Protein AF-A0A950Q5Z7-F1 (afdb_monomer_lite)

Sequence (147 aa):
VYMAYLWVLRADPLYFSHVQIHWNRHFAPPWVSLINAFGKIAHTSSAQIVANQSLEIAFTLLMIGVLVAGWHSLRPSYIAYMGLSILVPMSTSNLMSMPRFALVLFPMFAILARWGERPWVNNVILAFSLPLLGLFTVLFADWYWVA

Secondary structure (DSSP, 8-state):
-HHHHHHHHHS-TTHHHHGGGGGT--B--HHHHHHHHHHHHHH---HHHHHHHHHHHHHHHHHHHHHHHHGGGS-HHHHHHHHHHHHHHHSBSS-TTHHHHHHH-HHHHHHHHHHTTSHHHHHHHHHHHHHHHHHHHHHHHTT----

pLDDT: mean 91.09, std 6.88, range [45.84, 97.44]

Radius of gyration: 18.04 Å; chains: 1; bounding box: 42×35×55 Å

Foldseek 3Di:
DQLVVCCVVPVGSCVVVVCCVVVVKDFAFLVLQVVVLVVQLVPDPDPLSVVLSVVLVVLLCLLVVLLVVCVVVDDPVLNVVSVCLSRVCSRINHSPCSVVSSVVSVVSVVSQVVVVVPVVSVCVVCVVPVVVVVVVVVCVVVVNPSD

Structure (mmCIF, N/CA/C/O backbone):
data_AF-A0A950Q5Z7-F1
#
_entry.id   AF-A0A950Q5Z7-F1
#
loop_
_atom_site.group_PDB
_atom_site.id
_atom_site.type_symbol
_atom_site.label_atom_id
_atom_site.label_alt_id
_atom_site.label_comp_id
_atom_site.label_asym_id
_atom_site.label_entity_id
_atom_site.label_seq_id
_atom_site.pdbx_PDB_ins_code
_atom_site.Cartn_x
_atom_site.Cartn_y
_atom_site.Cartn_z
_atom_site.occupancy
_atom_site.B_iso_or_equiv
_atom_site.auth_seq_id
_atom_site.auth_comp_id
_atom_site.auth_asym_id
_atom_site.auth_atom_id
_atom_site.pdbx_PDB_model_num
ATOM 1 N N . VAL A 1 1 ? -4.961 -2.189 -28.520 1.00 86.44 1 VAL A N 1
ATOM 2 C CA . VAL A 1 1 ? -4.235 -1.026 -29.094 1.00 86.44 1 VAL A CA 1
ATOM 3 C C . VAL A 1 1 ? -2.770 -0.993 -28.654 1.00 86.44 1 VAL A C 1
ATOM 5 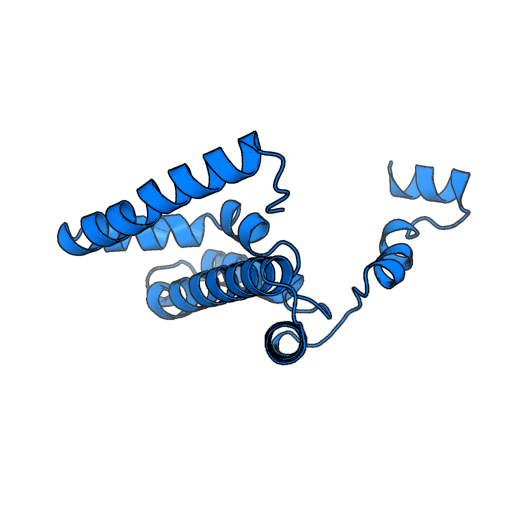O O . VAL A 1 1 ? -1.918 -1.090 -29.521 1.00 86.44 1 VAL A O 1
ATOM 8 N N . TYR A 1 2 ? -2.446 -0.966 -27.353 1.00 91.44 2 TYR A N 1
ATOM 9 C CA . TYR A 1 2 ? -1.047 -0.917 -26.876 1.00 91.44 2 TYR A CA 1
ATOM 10 C C . TYR A 1 2 ? -0.157 -2.093 -27.332 1.00 91.44 2 TYR A C 1
ATOM 12 O O . TYR A 1 2 ? 0.915 -1.873 -27.880 1.00 91.44 2 TYR A O 1
ATOM 20 N N . MET A 1 3 ? -0.618 -3.340 -27.185 1.00 94.19 3 MET A N 1
ATOM 21 C CA . MET A 1 3 ? 0.147 -4.520 -27.627 1.00 94.19 3 MET A CA 1
ATOM 22 C C . MET A 1 3 ? 0.384 -4.536 -29.147 1.00 94.19 3 MET A C 1
ATOM 24 O O . MET A 1 3 ? 1.448 -4.932 -29.605 1.00 94.19 3 MET A O 1
ATOM 28 N N . ALA A 1 4 ? -0.577 -4.045 -29.937 1.00 94.81 4 ALA A N 1
ATOM 29 C CA . ALA A 1 4 ? -0.414 -3.903 -31.385 1.00 94.81 4 ALA A CA 1
ATOM 30 C C . ALA A 1 4 ? 0.614 -2.813 -31.737 1.00 94.81 4 ALA A C 1
ATOM 32 O O . ALA A 1 4 ? 1.429 -2.993 -32.632 1.00 94.81 4 ALA A O 1
ATOM 33 N N . TYR A 1 5 ? 0.627 -1.707 -30.990 1.00 95.00 5 TYR A N 1
ATOM 34 C CA . TYR A 1 5 ? 1.656 -0.675 -31.116 1.00 95.00 5 TYR A CA 1
ATOM 35 C C . TYR A 1 5 ? 3.062 -1.217 -30.792 1.00 95.00 5 TYR A C 1
ATOM 37 O O . TYR A 1 5 ? 4.003 -0.971 -31.545 1.00 95.00 5 TYR A O 1
ATOM 45 N N . LEU A 1 6 ? 3.202 -2.014 -29.725 1.00 95.62 6 LEU A N 1
ATOM 46 C CA . LEU A 1 6 ? 4.469 -2.676 -29.389 1.00 95.62 6 LEU A CA 1
ATOM 47 C C . LEU A 1 6 ? 4.905 -3.680 -30.458 1.00 95.62 6 LEU A C 1
ATOM 49 O O . LEU A 1 6 ? 6.084 -3.725 -30.798 1.00 95.62 6 LEU A O 1
ATOM 53 N N . TRP A 1 7 ? 3.963 -4.425 -31.038 1.00 94.38 7 TRP A N 1
ATOM 54 C CA . TRP A 1 7 ? 4.247 -5.304 -32.170 1.00 94.38 7 TRP A CA 1
ATOM 55 C C . TRP A 1 7 ? 4.868 -4.520 -33.328 1.00 94.38 7 TRP A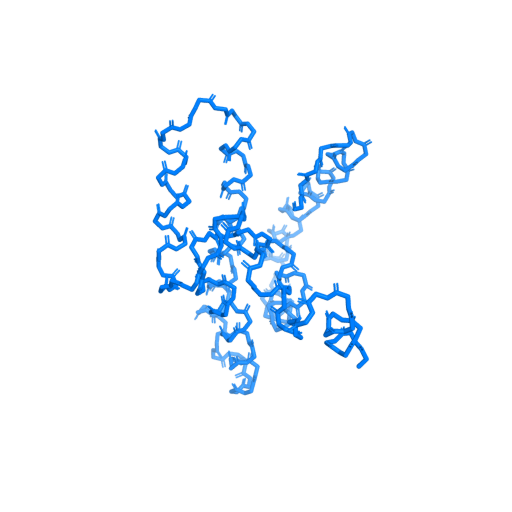 C 1
ATOM 57 O O . TRP A 1 7 ? 5.907 -4.917 -33.844 1.00 94.38 7 TRP A O 1
ATOM 67 N N . VAL A 1 8 ? 4.282 -3.389 -33.726 1.00 96.25 8 VAL A N 1
ATOM 68 C CA . VAL A 1 8 ? 4.802 -2.591 -34.850 1.00 96.25 8 VAL A CA 1
ATOM 69 C C . VAL A 1 8 ? 6.212 -2.054 -34.567 1.00 96.25 8 VAL A C 1
ATOM 71 O O . VAL A 1 8 ? 7.048 -2.044 -35.463 1.00 96.25 8 VAL A O 1
ATOM 74 N N . LEU A 1 9 ? 6.502 -1.635 -33.330 1.00 95.44 9 LEU A N 1
ATOM 75 C CA . LEU A 1 9 ? 7.793 -1.025 -32.979 1.00 95.44 9 LEU A CA 1
ATOM 76 C C . LEU A 1 9 ? 8.904 -2.008 -32.595 1.00 95.44 9 LEU A C 1
ATOM 78 O O . LEU A 1 9 ? 10.083 -1.684 -32.738 1.00 95.44 9 LEU A O 1
ATOM 82 N N . ARG A 1 10 ? 8.551 -3.155 -32.013 1.00 92.38 10 ARG A N 1
ATOM 83 C CA . ARG A 1 10 ? 9.497 -4.100 -31.394 1.00 92.38 10 ARG A CA 1
ATOM 84 C C . ARG A 1 10 ? 9.360 -5.528 -31.911 1.00 92.38 10 ARG A C 1
ATOM 86 O O . ARG A 1 10 ? 10.117 -6.380 -31.464 1.00 92.38 10 ARG A O 1
ATOM 93 N N . ALA A 1 11 ? 8.404 -5.794 -32.805 1.00 93.75 11 ALA A N 1
ATOM 94 C CA . ALA A 1 11 ? 7.998 -7.143 -33.209 1.00 93.75 11 ALA A CA 1
ATOM 95 C C . ALA A 1 11 ? 7.624 -8.053 -32.019 1.00 93.75 11 ALA A C 1
ATOM 97 O O . ALA A 1 11 ? 7.605 -9.273 -32.146 1.00 93.75 11 ALA A O 1
ATOM 98 N N . ASP A 1 12 ? 7.301 -7.452 -30.867 1.00 91.56 12 ASP A N 1
ATOM 99 C CA . ASP A 1 12 ? 6.970 -8.142 -29.624 1.00 91.56 12 ASP A CA 1
ATOM 100 C C . ASP A 1 12 ? 5.774 -7.444 -28.945 1.00 91.56 12 ASP A C 1
ATOM 102 O O . ASP A 1 12 ? 5.936 -6.377 -28.343 1.00 91.56 12 ASP A O 1
ATOM 106 N N . PRO A 1 13 ? 4.556 -8.012 -29.020 1.00 92.56 13 PRO A N 1
ATOM 107 C CA . PRO A 1 13 ? 3.371 -7.432 -28.388 1.00 92.56 13 PRO A CA 1
ATOM 108 C C . PRO A 1 13 ? 3.414 -7.455 -26.853 1.00 92.56 13 PRO A C 1
ATOM 110 O O . PRO A 1 13 ? 2.668 -6.708 -26.215 1.00 92.56 13 PRO A O 1
ATOM 113 N N . LEU A 1 14 ? 4.268 -8.293 -26.255 1.00 92.19 14 LEU A N 1
ATOM 114 C CA . LEU A 1 14 ? 4.418 -8.466 -24.809 1.00 92.19 14 LEU A CA 1
ATOM 115 C C . LEU A 1 14 ? 5.703 -7.827 -24.272 1.00 92.19 14 LEU A C 1
ATOM 117 O O . LEU A 1 14 ? 6.091 -8.082 -23.132 1.00 92.19 14 LEU A O 1
ATOM 121 N N . TYR A 1 15 ? 6.322 -6.931 -25.042 1.00 90.19 15 TYR A N 1
ATOM 122 C CA . TYR A 1 15 ? 7.575 -6.270 -24.675 1.00 90.19 15 TYR A CA 1
ATOM 123 C C . TYR A 1 15 ? 7.543 -5.619 -23.278 1.00 90.19 15 TYR A C 1
ATOM 125 O O . TYR A 1 15 ? 8.521 -5.678 -22.535 1.00 90.19 15 TYR A O 1
ATOM 133 N N . PHE A 1 16 ? 6.396 -5.067 -22.862 1.00 87.44 16 PHE A N 1
ATOM 134 C CA . PHE A 1 16 ? 6.209 -4.495 -21.519 1.00 87.44 16 PHE A CA 1
ATOM 135 C C . PHE A 1 16 ? 6.447 -5.499 -20.376 1.00 87.44 16 PHE A C 1
ATOM 137 O O . PHE A 1 16 ? 6.815 -5.089 -19.277 1.00 87.44 16 PHE A O 1
ATOM 144 N N . SER A 1 17 ? 6.231 -6.796 -20.618 1.00 86.00 17 SER A N 1
ATOM 145 C CA . SER A 1 17 ? 6.478 -7.872 -19.657 1.00 86.00 17 SER A CA 1
ATOM 146 C C . SER A 1 17 ? 7.953 -8.265 -19.637 1.00 86.00 17 SER A C 1
ATOM 148 O O . SER A 1 17 ? 8.527 -8.432 -18.566 1.00 86.00 17 SER A O 1
ATOM 150 N N . HIS A 1 18 ? 8.593 -8.375 -20.804 1.00 85.75 18 HIS A N 1
ATOM 151 C CA . HIS A 1 18 ? 10.003 -8.765 -20.905 1.00 85.75 18 HIS A CA 1
ATOM 152 C C . HIS A 1 18 ? 10.942 -7.732 -20.270 1.00 85.75 18 HIS A C 1
ATOM 154 O O . HIS A 1 18 ? 11.913 -8.090 -19.606 1.00 85.75 18 HIS A O 1
ATOM 160 N N . VAL A 1 19 ? 10.611 -6.443 -20.391 1.00 86.25 19 VAL A N 1
ATOM 161 C CA . VAL A 1 19 ? 11.413 -5.355 -19.810 1.00 86.25 19 VAL A CA 1
ATOM 162 C C . VAL A 1 19 ? 11.416 -5.372 -18.274 1.00 86.25 19 VAL A C 1
ATOM 164 O O . VAL A 1 19 ? 12.344 -4.838 -17.669 1.00 86.25 19 VAL A O 1
ATOM 167 N N . GLN A 1 20 ? 10.454 -6.036 -17.618 1.00 79.81 20 GLN A N 1
ATOM 168 C CA . GLN A 1 20 ? 10.386 -6.088 -16.149 1.00 79.81 20 GLN A CA 1
ATOM 169 C C . GLN A 1 20 ? 11.613 -6.739 -15.495 1.00 79.81 20 GLN A C 1
ATOM 171 O O . GLN A 1 20 ? 11.954 -6.403 -14.356 1.00 79.81 20 GLN A O 1
ATOM 176 N N . ILE A 1 21 ? 12.331 -7.595 -16.229 1.00 80.38 21 ILE A N 1
ATOM 177 C CA . ILE A 1 21 ? 13.588 -8.205 -15.776 1.00 80.38 21 ILE A CA 1
ATOM 178 C C . ILE A 1 21 ? 14.628 -7.127 -15.427 1.00 80.38 21 ILE A C 1
ATOM 180 O O . ILE A 1 21 ? 15.343 -7.275 -14.437 1.00 80.38 21 ILE A O 1
ATOM 184 N N . HIS A 1 22 ? 14.656 -5.998 -16.147 1.00 83.50 22 HIS A N 1
ATOM 185 C CA . HIS A 1 22 ? 15.567 -4.884 -15.852 1.00 83.50 22 HIS A CA 1
ATOM 186 C C . HIS A 1 22 ? 15.275 -4.191 -14.515 1.00 83.50 22 HIS A C 1
ATOM 188 O O . HIS A 1 22 ? 16.162 -3.567 -13.939 1.00 83.50 22 HIS A O 1
ATOM 194 N N . TRP A 1 23 ? 14.062 -4.335 -13.980 1.00 75.75 23 TRP A N 1
ATOM 195 C CA . TRP A 1 23 ? 13.694 -3.850 -12.647 1.00 75.75 23 TRP A CA 1
ATOM 196 C C . TRP A 1 23 ? 13.876 -4.912 -11.560 1.00 75.75 23 TRP A C 1
ATOM 198 O O . TRP A 1 23 ? 13.335 -4.772 -10.461 1.00 75.75 23 TRP A O 1
ATOM 208 N N . ASN A 1 24 ? 14.609 -5.994 -11.859 1.00 80.38 24 ASN A N 1
ATOM 209 C CA . ASN A 1 24 ? 14.712 -7.172 -11.002 1.00 80.38 24 ASN A CA 1
ATOM 210 C C . ASN A 1 24 ? 13.325 -7.658 -10.550 1.00 80.38 24 ASN A C 1
ATOM 212 O O . ASN A 1 24 ? 13.148 -8.046 -9.390 1.00 80.38 24 ASN A O 1
ATOM 216 N N . ARG A 1 25 ? 12.330 -7.583 -11.448 1.00 81.69 25 ARG A N 1
ATOM 217 C CA . ARG A 1 25 ? 10.950 -8.007 -11.211 1.00 81.69 25 ARG A CA 1
ATOM 218 C C . ARG A 1 25 ? 10.641 -9.186 -12.126 1.00 81.69 25 ARG A C 1
ATOM 220 O O . ARG A 1 25 ? 10.502 -9.039 -13.333 1.00 81.69 25 ARG A O 1
ATOM 227 N N . HIS A 1 26 ? 10.581 -10.365 -11.533 1.00 85.56 26 HIS A N 1
ATOM 228 C CA . HIS A 1 26 ? 10.190 -11.608 -12.186 1.00 85.56 26 HIS A CA 1
ATOM 229 C C . HIS A 1 26 ? 9.180 -12.333 -11.302 1.00 85.56 26 HIS A C 1
ATOM 231 O O . HIS A 1 26 ? 9.042 -12.010 -10.119 1.00 85.56 26 HIS A O 1
ATOM 237 N N . PHE A 1 27 ? 8.459 -13.292 -11.878 1.00 88.12 27 PHE A N 1
ATOM 238 C CA . PHE A 1 27 ? 7.534 -14.117 -11.113 1.00 88.12 27 PHE A CA 1
ATOM 239 C C . PHE A 1 27 ? 8.294 -14.870 -10.019 1.00 88.12 27 PHE A C 1
ATOM 241 O O . PHE A 1 27 ? 9.282 -15.550 -10.290 1.00 88.12 27 PHE A O 1
ATOM 248 N N . ALA A 1 28 ? 7.823 -14.738 -8.787 1.00 90.69 28 ALA A N 1
ATOM 249 C CA . ALA A 1 28 ? 8.360 -15.446 -7.640 1.00 90.69 28 ALA A CA 1
ATOM 250 C C . ALA A 1 28 ? 7.211 -15.754 -6.672 1.00 90.69 28 ALA A C 1
ATOM 252 O O . ALA A 1 28 ? 6.224 -15.021 -6.657 1.00 90.69 28 ALA A O 1
ATOM 253 N N . PRO A 1 29 ? 7.307 -16.806 -5.849 1.00 91.19 29 PRO A N 1
ATOM 254 C CA . PRO A 1 29 ? 6.306 -17.063 -4.823 1.00 91.19 29 PRO A CA 1
ATOM 255 C C . PRO A 1 29 ? 6.126 -15.874 -3.859 1.00 91.19 29 PRO A C 1
ATOM 257 O O . PRO A 1 29 ? 7.097 -15.168 -3.574 1.00 91.19 29 PRO A O 1
ATOM 260 N N . PRO A 1 30 ? 4.924 -15.668 -3.292 1.00 88.31 30 PRO A N 1
ATOM 261 C CA . PRO A 1 30 ? 4.581 -14.437 -2.581 1.00 88.31 30 PRO A CA 1
ATOM 262 C C . PRO A 1 30 ? 5.444 -14.141 -1.346 1.00 88.31 30 PRO A C 1
ATOM 264 O O . PRO A 1 30 ? 5.665 -12.980 -1.022 1.00 88.31 30 PRO A O 1
ATOM 267 N N . TRP A 1 31 ? 5.992 -15.159 -0.678 1.00 90.62 31 TRP A N 1
ATOM 268 C CA . TRP A 1 31 ? 6.906 -14.979 0.459 1.00 90.62 31 TRP A CA 1
ATOM 269 C C . TRP A 1 31 ? 8.310 -14.507 0.054 1.00 90.62 31 TRP A C 1
ATOM 271 O O . TRP A 1 31 ? 9.013 -13.920 0.875 1.00 90.62 31 TRP A O 1
ATOM 281 N N . VAL A 1 32 ? 8.728 -14.722 -1.198 1.00 91.69 32 VAL A N 1
ATOM 282 C CA . VAL A 1 32 ? 10.060 -14.322 -1.681 1.00 91.69 32 VAL A CA 1
ATOM 283 C C . VAL A 1 32 ? 10.202 -12.802 -1.688 1.00 91.69 32 VAL A C 1
ATOM 285 O O . VAL A 1 32 ? 11.247 -12.289 -1.298 1.00 91.69 32 VAL A O 1
ATOM 288 N N . SER A 1 33 ? 9.145 -12.073 -2.058 1.00 89.62 33 SER A N 1
ATOM 289 C CA . SER A 1 33 ? 9.137 -10.606 -2.017 1.00 89.62 33 SER A CA 1
ATOM 290 C C . SER A 1 33 ? 9.423 -10.059 -0.610 1.00 89.62 33 SER A C 1
ATOM 292 O O . SER A 1 33 ? 10.248 -9.156 -0.469 1.00 89.62 33 SER A O 1
ATOM 294 N N . LEU A 1 34 ? 8.809 -10.646 0.426 1.00 90.62 34 LEU A N 1
ATOM 295 C CA . LEU A 1 34 ? 9.030 -10.291 1.832 1.00 90.62 34 LEU A CA 1
ATOM 296 C C . LEU A 1 34 ? 10.460 -10.613 2.272 1.00 90.62 34 LEU A C 1
ATOM 298 O O . LEU A 1 34 ? 11.137 -9.743 2.814 1.00 90.62 34 LEU A O 1
ATOM 302 N N . ILE A 1 35 ? 10.941 -11.829 2.000 1.00 92.69 35 ILE A N 1
ATOM 303 C CA . ILE A 1 35 ? 12.306 -12.250 2.357 1.00 92.69 35 ILE A CA 1
ATOM 304 C C . ILE A 1 35 ? 13.339 -11.319 1.710 1.00 92.69 35 ILE A C 1
ATOM 306 O O . ILE A 1 35 ? 14.248 -10.837 2.385 1.00 92.69 35 ILE A O 1
ATOM 310 N N . ASN A 1 36 ? 13.167 -11.000 0.426 1.00 91.25 36 ASN A N 1
ATOM 311 C CA . ASN A 1 36 ? 14.052 -10.089 -0.294 1.00 91.25 36 ASN A CA 1
ATOM 312 C C . ASN A 1 36 ? 14.009 -8.666 0.277 1.00 91.25 36 ASN A C 1
ATOM 314 O O . ASN A 1 36 ? 15.043 -8.001 0.324 1.00 91.25 36 ASN A O 1
ATOM 318 N N . ALA A 1 37 ? 12.842 -8.186 0.715 1.00 89.94 37 ALA A N 1
ATOM 319 C CA . ALA A 1 37 ? 12.713 -6.870 1.336 1.00 89.94 37 ALA A CA 1
ATOM 320 C C . ALA A 1 37 ? 13.445 -6.805 2.689 1.00 89.94 37 ALA A C 1
ATOM 322 O O . ALA A 1 37 ? 14.225 -5.878 2.916 1.00 89.94 37 ALA A O 1
ATOM 323 N N . PHE A 1 38 ? 13.291 -7.823 3.543 1.00 92.50 38 PHE A N 1
ATOM 324 C CA . PHE A 1 38 ? 14.049 -7.928 4.795 1.00 92.50 38 PHE A CA 1
ATOM 325 C C . PHE A 1 38 ? 15.557 -8.054 4.550 1.00 92.50 38 PHE A C 1
ATOM 327 O O . PHE A 1 38 ? 16.342 -7.368 5.203 1.00 92.50 38 PHE A O 1
ATOM 334 N N . GLY A 1 39 ? 15.971 -8.863 3.570 1.00 91.50 39 GLY A N 1
ATOM 335 C CA . GLY A 1 39 ? 17.377 -8.990 3.182 1.00 91.50 39 GLY A CA 1
ATOM 336 C C . GLY A 1 39 ? 17.980 -7.662 2.715 1.00 91.50 39 GLY A C 1
ATOM 337 O O . GLY A 1 39 ? 19.084 -7.305 3.120 1.00 91.50 39 GLY A O 1
ATOM 338 N N . LYS A 1 40 ? 17.240 -6.871 1.926 1.00 89.25 40 LYS A N 1
ATOM 339 C CA . LYS A 1 40 ? 17.682 -5.531 1.505 1.00 89.25 40 LYS A CA 1
ATOM 340 C C . LYS A 1 40 ? 17.891 -4.591 2.687 1.00 89.25 40 LYS A C 1
ATOM 342 O O . LYS A 1 40 ? 18.880 -3.867 2.691 1.00 89.25 40 LYS A O 1
ATOM 347 N N . ILE A 1 41 ? 16.995 -4.610 3.675 1.00 91.00 41 ILE A N 1
ATOM 348 C CA . ILE A 1 41 ? 17.135 -3.800 4.894 1.00 91.00 41 ILE A CA 1
ATOM 349 C C . ILE A 1 41 ? 18.374 -4.230 5.688 1.00 91.00 41 ILE A C 1
ATOM 351 O O . ILE A 1 41 ? 19.135 -3.375 6.127 1.00 91.00 41 ILE A O 1
ATOM 355 N N . ALA A 1 42 ? 18.605 -5.536 5.835 1.00 92.25 42 ALA A N 1
ATOM 356 C CA . ALA A 1 42 ? 19.711 -6.070 6.629 1.00 92.25 42 ALA A CA 1
ATOM 357 C C . ALA A 1 42 ? 21.103 -5.790 6.033 1.00 92.25 42 ALA A C 1
ATOM 359 O O . ALA A 1 42 ? 22.085 -5.730 6.769 1.00 92.25 42 ALA A O 1
ATOM 360 N N . HIS A 1 43 ? 21.200 -5.638 4.709 1.00 91.50 43 HIS A N 1
ATOM 361 C CA . HIS A 1 43 ? 22.482 -5.515 4.006 1.00 91.50 43 HIS A CA 1
ATOM 362 C C . HIS A 1 43 ? 22.763 -4.125 3.425 1.00 91.50 43 HIS A C 1
ATOM 364 O O . HIS A 1 43 ? 23.852 -3.899 2.898 1.00 91.50 43 HIS A O 1
ATOM 370 N N . THR A 1 44 ? 21.814 -3.189 3.486 1.00 90.75 44 THR A N 1
ATOM 371 C CA . THR A 1 44 ? 22.015 -1.835 2.957 1.00 90.75 44 THR A CA 1
ATOM 372 C C . THR A 1 44 ? 22.508 -0.868 4.033 1.00 90.75 44 THR A C 1
ATOM 374 O O . THR A 1 44 ? 22.087 -0.926 5.182 1.00 90.75 44 THR A O 1
ATOM 377 N N . SER A 1 45 ? 23.368 0.073 3.643 1.00 87.94 45 SER A N 1
ATOM 378 C CA . SER A 1 45 ? 23.772 1.217 4.471 1.00 87.94 45 SER A CA 1
ATOM 379 C C . SER A 1 45 ? 22.961 2.487 4.177 1.00 87.94 45 SER A C 1
ATOM 381 O O . SER A 1 45 ? 23.105 3.489 4.874 1.00 87.94 45 SER A O 1
ATOM 383 N N . SER A 1 46 ? 22.103 2.472 3.147 1.00 91.38 46 SER A N 1
ATOM 384 C CA . SER A 1 46 ? 21.308 3.637 2.752 1.00 91.38 46 SER A CA 1
ATOM 385 C C . SER A 1 46 ? 20.031 3.746 3.579 1.00 91.38 46 SER A C 1
ATOM 387 O O . SER A 1 46 ? 19.115 2.933 3.438 1.00 91.38 46 SER A O 1
ATOM 389 N N . ALA A 1 47 ? 19.930 4.811 4.379 1.00 87.81 47 ALA A N 1
ATOM 390 C CA . ALA A 1 47 ? 18.736 5.117 5.166 1.00 87.81 47 ALA A CA 1
ATOM 391 C C . ALA A 1 47 ? 17.471 5.242 4.296 1.00 87.81 47 ALA A C 1
ATOM 393 O O . ALA A 1 47 ? 16.394 4.814 4.706 1.00 87.81 47 ALA A O 1
ATOM 394 N N . GLN A 1 48 ? 17.601 5.758 3.069 1.00 85.88 48 GLN A N 1
ATOM 395 C CA . GLN A 1 48 ? 16.481 5.888 2.136 1.00 85.88 48 GLN A CA 1
ATOM 396 C C . GLN A 1 48 ? 15.953 4.522 1.678 1.00 85.88 48 GLN A C 1
ATOM 398 O O . GLN A 1 48 ? 14.742 4.315 1.618 1.00 85.88 48 GLN A O 1
ATOM 403 N N . ILE A 1 49 ? 16.845 3.569 1.382 1.00 87.44 49 ILE A N 1
ATOM 404 C CA . ILE A 1 49 ? 16.437 2.211 0.993 1.00 87.44 49 ILE A CA 1
ATOM 405 C C . ILE A 1 49 ? 15.746 1.523 2.170 1.00 87.44 49 ILE A C 1
ATOM 407 O O . ILE A 1 49 ? 14.699 0.907 1.974 1.00 87.44 49 ILE A O 1
ATOM 411 N N . VAL A 1 50 ? 16.287 1.667 3.386 1.00 90.19 50 VAL A N 1
ATOM 412 C CA . VAL A 1 50 ? 15.660 1.130 4.603 1.00 90.19 50 VAL A CA 1
ATOM 413 C C . VAL A 1 50 ? 14.260 1.708 4.793 1.00 90.19 50 VAL A C 1
ATOM 415 O O . VAL A 1 50 ? 13.318 0.938 4.979 1.00 90.19 50 VAL A O 1
ATOM 418 N N . ALA A 1 51 ? 14.100 3.031 4.699 1.00 88.81 51 ALA A N 1
ATOM 419 C CA . ALA A 1 51 ? 12.807 3.695 4.855 1.00 88.81 51 ALA A CA 1
ATOM 420 C C . ALA A 1 51 ? 11.785 3.197 3.820 1.00 88.81 51 ALA A C 1
ATOM 422 O O . ALA A 1 51 ? 10.690 2.775 4.191 1.00 88.81 51 ALA A O 1
ATOM 423 N N . ASN A 1 52 ? 12.169 3.149 2.541 1.00 88.38 52 ASN A N 1
ATOM 424 C CA . ASN A 1 52 ? 11.287 2.691 1.470 1.00 88.38 52 ASN A CA 1
ATOM 425 C C . ASN A 1 52 ? 10.885 1.221 1.650 1.00 88.38 52 ASN A C 1
ATOM 427 O O . ASN A 1 52 ? 9.701 0.908 1.625 1.00 88.38 52 ASN A O 1
ATOM 431 N N . GLN A 1 53 ? 11.837 0.312 1.891 1.00 90.69 53 GLN A N 1
ATOM 432 C CA . GLN A 1 53 ? 11.510 -1.104 2.115 1.00 90.69 53 GLN A CA 1
ATOM 433 C C . GLN A 1 53 ? 10.653 -1.307 3.374 1.00 90.69 53 GLN A C 1
ATOM 435 O O . GLN A 1 53 ? 9.763 -2.155 3.375 1.00 90.69 53 GLN A O 1
ATOM 440 N N . SER A 1 54 ? 10.876 -0.511 4.424 1.00 91.94 54 SER A N 1
ATOM 441 C CA . SER A 1 54 ? 10.064 -0.564 5.644 1.00 91.94 54 SER A CA 1
ATOM 442 C C . SER A 1 54 ? 8.619 -0.154 5.373 1.00 91.94 54 SER A C 1
ATOM 444 O O . SER A 1 54 ? 7.707 -0.812 5.867 1.00 91.94 54 SER A O 1
ATOM 446 N N . LEU A 1 55 ? 8.394 0.878 4.552 1.00 90.75 55 LEU A N 1
ATOM 447 C CA . LEU A 1 55 ? 7.050 1.276 4.127 1.00 90.75 55 LEU A CA 1
ATOM 448 C C . LEU A 1 55 ? 6.374 0.181 3.294 1.00 90.75 55 LEU A C 1
ATOM 450 O O . LEU A 1 55 ? 5.234 -0.178 3.579 1.00 90.75 55 LEU A O 1
ATOM 454 N N . GLU A 1 56 ? 7.079 -0.394 2.317 1.00 92.56 56 GLU A N 1
ATOM 455 C CA . GLU A 1 56 ? 6.556 -1.487 1.484 1.00 92.56 56 GLU A CA 1
ATOM 456 C C . GLU A 1 56 ? 6.112 -2.684 2.342 1.00 92.56 56 GLU A C 1
ATOM 458 O O . GLU A 1 56 ? 5.000 -3.198 2.188 1.00 92.56 56 GLU A O 1
ATOM 463 N N . ILE A 1 57 ? 6.942 -3.093 3.310 1.00 94.19 57 ILE A N 1
ATOM 464 C CA . ILE A 1 57 ? 6.616 -4.164 4.262 1.00 94.19 57 ILE A CA 1
ATOM 465 C C . ILE A 1 57 ? 5.441 -3.758 5.157 1.00 94.19 57 ILE A C 1
ATOM 467 O O . ILE A 1 57 ? 4.506 -4.541 5.311 1.00 94.19 57 ILE A O 1
ATOM 471 N N . ALA A 1 58 ? 5.452 -2.550 5.727 1.00 94.19 58 ALA A N 1
ATOM 472 C CA . ALA A 1 58 ? 4.409 -2.086 6.638 1.00 94.19 58 ALA A CA 1
ATOM 473 C C . ALA A 1 58 ? 3.029 -2.070 5.967 1.00 94.19 58 ALA A C 1
ATOM 475 O O . ALA A 1 58 ? 2.075 -2.611 6.525 1.00 94.19 58 ALA A O 1
ATOM 476 N N . PHE A 1 59 ? 2.922 -1.530 4.748 1.00 93.81 59 PHE A N 1
ATOM 477 C CA . PHE A 1 59 ? 1.670 -1.549 3.987 1.00 93.81 59 PHE A CA 1
ATOM 478 C C . PHE A 1 59 ? 1.263 -2.970 3.588 1.00 93.81 59 PHE A C 1
ATOM 480 O O . PHE A 1 59 ? 0.083 -3.305 3.672 1.00 93.81 59 PHE A O 1
ATOM 487 N N . THR A 1 60 ? 2.214 -3.835 3.223 1.00 95.25 60 THR A N 1
ATOM 488 C CA . THR A 1 60 ? 1.927 -5.248 2.919 1.00 95.25 60 THR A CA 1
ATOM 489 C C . THR A 1 60 ? 1.337 -5.973 4.127 1.00 95.25 60 THR A C 1
ATOM 491 O O . THR A 1 60 ? 0.286 -6.606 4.025 1.00 95.25 60 THR A O 1
ATOM 494 N N . LEU A 1 61 ? 1.973 -5.840 5.293 1.00 96.06 61 LEU A N 1
ATOM 495 C CA . LEU A 1 61 ? 1.501 -6.433 6.542 1.00 96.06 61 LEU A CA 1
ATOM 496 C C . LEU A 1 61 ? 0.164 -5.838 6.984 1.00 96.06 61 LEU A C 1
ATOM 498 O O . LEU A 1 61 ? -0.688 -6.578 7.466 1.00 96.06 61 LEU A O 1
ATOM 502 N N . LEU A 1 62 ? -0.051 -4.537 6.781 1.00 95.69 62 LEU A N 1
ATOM 503 C CA . LEU A 1 62 ? -1.326 -3.885 7.062 1.00 95.69 62 LEU A CA 1
ATOM 504 C C . LEU A 1 62 ? -2.451 -4.465 6.192 1.00 95.69 62 LEU A C 1
ATOM 506 O O . LEU A 1 62 ? -3.498 -4.830 6.720 1.00 95.69 62 LEU A O 1
ATOM 510 N N . MET A 1 63 ? -2.235 -4.605 4.880 1.00 96.50 63 MET A N 1
ATOM 511 C CA . MET A 1 63 ? -3.219 -5.196 3.966 1.00 96.50 63 MET A CA 1
ATOM 512 C C . MET A 1 63 ? -3.554 -6.643 4.355 1.00 96.50 63 MET A C 1
ATOM 514 O O . MET A 1 63 ? -4.730 -6.997 4.456 1.00 96.50 63 MET A O 1
ATOM 518 N N . ILE A 1 64 ? -2.538 -7.472 4.623 1.00 96.56 64 ILE A N 1
ATOM 519 C CA . ILE A 1 64 ? -2.726 -8.866 5.058 1.00 96.56 64 ILE A CA 1
ATOM 520 C C . ILE A 1 64 ? -3.436 -8.915 6.414 1.00 96.56 64 ILE A C 1
ATOM 522 O O . ILE A 1 64 ? -4.392 -9.668 6.580 1.00 96.56 64 ILE A O 1
ATOM 526 N N . GLY A 1 65 ? -3.003 -8.099 7.374 1.00 97.06 65 GLY A N 1
ATOM 527 C CA . GLY A 1 65 ? -3.562 -8.049 8.720 1.00 97.06 65 GLY A CA 1
ATOM 528 C C . GLY A 1 65 ? -5.034 -7.649 8.719 1.00 97.06 65 GLY A C 1
ATOM 529 O O . GLY A 1 65 ? -5.845 -8.312 9.362 1.00 97.06 65 GLY A O 1
ATOM 530 N N . VAL A 1 66 ? -5.406 -6.626 7.940 1.00 96.56 66 VAL A N 1
ATOM 531 C CA . VAL A 1 66 ? -6.808 -6.211 7.794 1.00 96.56 66 VAL A CA 1
ATOM 532 C C . VAL A 1 66 ? -7.638 -7.300 7.117 1.00 96.56 66 VAL A C 1
ATOM 534 O O . VAL A 1 66 ? -8.741 -7.580 7.584 1.00 96.56 66 VAL A O 1
ATOM 537 N N . LEU A 1 67 ? -7.115 -7.958 6.072 1.00 96.44 67 LEU A N 1
ATOM 538 C CA . LEU A 1 67 ? -7.803 -9.085 5.438 1.00 96.44 67 LEU A CA 1
ATOM 539 C C . LEU A 1 67 ? -8.054 -10.209 6.449 1.00 96.44 67 LEU A C 1
ATOM 541 O O . LEU A 1 67 ? -9.194 -10.620 6.618 1.00 96.44 67 LEU A O 1
ATOM 545 N N . VAL A 1 68 ? -7.019 -10.679 7.146 1.00 96.94 68 VAL A N 1
ATOM 546 C CA . VAL A 1 68 ? -7.112 -11.820 8.071 1.00 96.94 68 VAL A CA 1
ATOM 547 C C . VAL A 1 68 ? -7.997 -11.508 9.277 1.00 96.94 68 VAL A C 1
ATOM 549 O O . VAL A 1 68 ? -8.811 -12.338 9.664 1.00 96.94 68 VAL A O 1
ATOM 552 N N . ALA A 1 69 ? -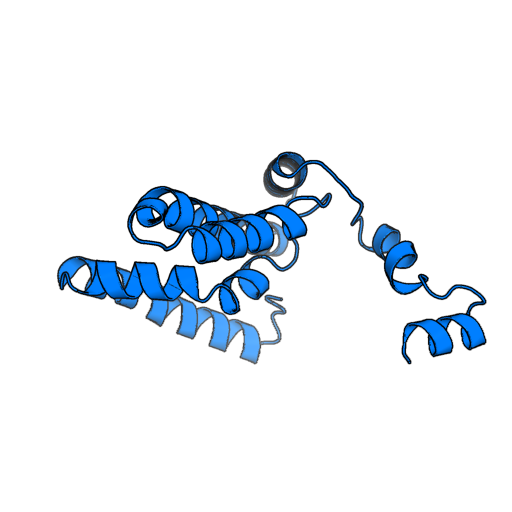7.893 -10.317 9.866 1.00 96.44 69 ALA A N 1
ATOM 553 C CA . ALA A 1 69 ? -8.722 -9.953 11.015 1.00 96.44 69 ALA A CA 1
ATOM 554 C C . ALA A 1 69 ? -10.168 -9.598 10.617 1.00 96.44 69 ALA A C 1
ATOM 556 O O . ALA A 1 69 ? -11.089 -9.763 11.416 1.00 96.44 69 ALA A O 1
ATOM 557 N N . GLY A 1 70 ? -10.385 -9.105 9.394 1.00 93.19 70 GLY A N 1
ATOM 558 C CA . GLY A 1 70 ? -11.678 -8.617 8.910 1.00 93.19 70 GLY A CA 1
ATOM 559 C C . GLY A 1 70 ? -12.432 -9.560 7.973 1.00 93.19 70 GLY A C 1
ATOM 560 O O . GLY A 1 70 ? -13.557 -9.235 7.592 1.00 93.19 70 GLY A O 1
ATOM 561 N N . TRP A 1 71 ? -11.862 -10.709 7.592 1.00 94.19 71 TRP A N 1
ATOM 562 C CA . TRP A 1 71 ? -12.434 -11.583 6.557 1.00 94.19 71 TRP A CA 1
ATOM 563 C C . TRP A 1 71 ? -13.858 -12.056 6.863 1.00 94.19 71 TRP A C 1
ATOM 565 O O . TRP A 1 71 ? -14.689 -12.076 5.961 1.00 94.19 71 TRP A O 1
ATOM 575 N N . HIS A 1 72 ? -14.179 -12.351 8.126 1.00 93.00 72 HIS A N 1
ATOM 576 C CA . HIS A 1 72 ? -15.527 -12.763 8.537 1.00 93.00 72 HIS A CA 1
ATOM 577 C C . HIS A 1 72 ? -16.600 -11.691 8.289 1.00 93.00 72 HIS A C 1
ATOM 579 O O . HIS A 1 72 ? -17.780 -12.016 8.181 1.00 93.00 72 HIS A O 1
ATOM 585 N N . SER A 1 73 ? -16.204 -10.421 8.186 1.00 90.75 73 SER A N 1
ATOM 586 C CA . SER A 1 73 ? -17.108 -9.291 7.954 1.00 90.75 73 SER A CA 1
ATOM 587 C C . SER A 1 73 ? -17.372 -9.029 6.467 1.00 90.75 73 SER A C 1
ATOM 589 O O . SER A 1 73 ? -18.190 -8.170 6.130 1.00 90.75 73 SER A O 1
ATOM 591 N N . LEU A 1 74 ? -16.671 -9.723 5.564 1.00 92.62 74 LEU A N 1
ATOM 592 C CA . LEU A 1 74 ? -16.726 -9.493 4.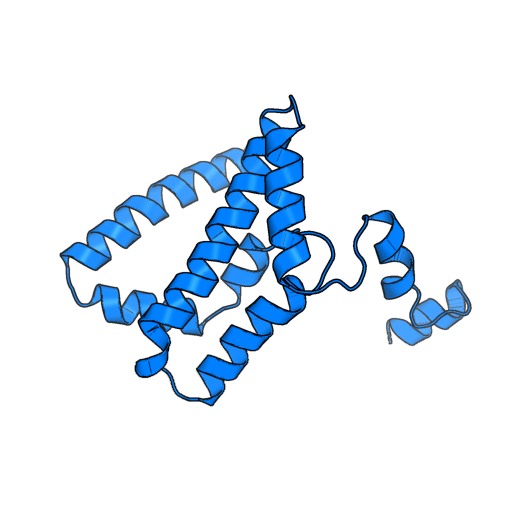124 1.00 92.62 74 LEU A CA 1
ATOM 593 C C . LEU A 1 74 ? -17.516 -10.581 3.391 1.00 92.62 74 LEU A C 1
ATOM 595 O O . LEU A 1 74 ? -17.520 -11.754 3.755 1.00 92.62 74 LEU A O 1
ATOM 599 N N . ARG A 1 75 ? -18.142 -10.196 2.273 1.00 94.75 75 ARG A N 1
ATOM 600 C CA . ARG A 1 75 ? -18.678 -11.162 1.305 1.00 94.75 75 ARG A CA 1
ATOM 601 C C . ARG A 1 75 ? -17.520 -11.956 0.680 1.00 94.75 75 ARG A C 1
ATOM 603 O O . ARG A 1 75 ? -16.478 -11.353 0.417 1.00 94.75 75 ARG A O 1
ATOM 610 N N . PRO A 1 76 ? -17.703 -13.243 0.327 1.00 94.88 76 PRO A N 1
ATOM 611 C CA . PRO A 1 76 ? -16.651 -14.048 -0.302 1.00 94.88 76 PRO A CA 1
ATOM 612 C C . PRO A 1 76 ? -16.021 -13.398 -1.543 1.00 94.88 76 PRO A C 1
ATOM 614 O O . PRO A 1 76 ? -14.813 -13.488 -1.739 1.00 94.88 76 PRO A O 1
ATOM 617 N N . SER A 1 77 ? -16.809 -12.668 -2.341 1.00 96.19 77 SER A N 1
ATOM 618 C CA . SER A 1 77 ? -16.307 -11.917 -3.499 1.00 96.19 77 SER A CA 1
ATOM 619 C C . SER A 1 77 ? -15.312 -10.812 -3.123 1.00 96.19 77 SER A C 1
ATOM 621 O O . SER A 1 77 ? -14.346 -10.588 -3.846 1.00 96.19 77 SER A O 1
ATOM 623 N N . TYR A 1 78 ? -15.506 -10.140 -1.986 1.00 95.69 78 TYR A N 1
ATOM 624 C CA . TYR A 1 78 ? -14.599 -9.097 -1.496 1.00 95.69 78 TYR A CA 1
ATOM 625 C C . TYR A 1 78 ? -13.340 -9.688 -0.868 1.00 95.69 78 TYR A C 1
ATOM 627 O O . TYR A 1 78 ? -12.263 -9.126 -1.050 1.00 95.69 78 TYR A O 1
ATOM 635 N N . ILE A 1 79 ? -13.456 -10.842 -0.202 1.00 95.81 79 ILE A N 1
ATOM 636 C CA . ILE A 1 79 ? -12.298 -11.607 0.282 1.00 95.81 79 ILE A CA 1
ATOM 637 C C . ILE A 1 79 ? -11.434 -12.032 -0.907 1.00 95.81 79 ILE A C 1
ATOM 639 O O . ILE A 1 79 ? -10.229 -11.806 -0.893 1.00 95.81 79 ILE A O 1
ATOM 643 N N . ALA A 1 80 ? -12.046 -12.584 -1.961 1.00 96.25 80 ALA A N 1
ATOM 644 C CA . ALA A 1 80 ? -11.339 -12.981 -3.175 1.00 96.25 80 ALA A CA 1
ATOM 645 C C . ALA A 1 80 ? -10.680 -11.780 -3.870 1.00 96.25 80 ALA A C 1
ATOM 647 O O . ALA A 1 80 ? -9.500 -11.845 -4.204 1.00 96.25 80 ALA A O 1
ATOM 648 N N . TYR A 1 81 ? -11.400 -10.665 -4.033 1.00 95.31 81 TYR A N 1
ATOM 649 C CA . TYR A 1 81 ? -10.840 -9.440 -4.612 1.00 95.31 81 TYR A CA 1
ATOM 650 C C . TYR A 1 81 ? -9.640 -8.921 -3.813 1.00 95.31 81 TYR A C 1
ATOM 652 O O . TYR A 1 81 ? -8.595 -8.636 -4.396 1.00 95.31 81 TYR A O 1
ATOM 660 N N . MET A 1 82 ? -9.771 -8.822 -2.487 1.00 95.56 82 MET A N 1
ATOM 661 C CA . MET A 1 82 ? -8.714 -8.324 -1.606 1.00 95.56 82 MET A CA 1
ATOM 662 C C . MET A 1 82 ? -7.518 -9.280 -1.581 1.00 95.56 82 MET A C 1
ATOM 664 O O . MET A 1 82 ? -6.384 -8.846 -1.753 1.00 95.56 82 MET A O 1
ATOM 668 N N . GLY A 1 83 ? -7.771 -10.583 -1.454 1.00 95.81 83 GLY A N 1
ATOM 669 C CA . GLY A 1 83 ? -6.745 -11.619 -1.476 1.00 95.81 83 GLY A CA 1
ATOM 670 C C . GLY A 1 83 ? -5.964 -11.634 -2.787 1.00 95.81 83 GLY A C 1
ATOM 671 O O . GLY A 1 83 ? -4.741 -11.586 -2.760 1.00 95.81 83 GLY A O 1
ATOM 672 N N . LEU A 1 84 ? -6.642 -11.622 -3.938 1.00 94.81 84 LEU A N 1
ATOM 673 C CA . LEU A 1 84 ? -5.977 -11.589 -5.246 1.00 94.81 84 LEU A CA 1
ATOM 674 C C . LEU A 1 84 ? -5.217 -10.276 -5.474 1.00 94.81 84 LEU A C 1
ATOM 676 O O . LEU A 1 84 ? -4.093 -10.306 -5.971 1.00 94.81 84 LEU A O 1
ATOM 680 N N . SER A 1 85 ? -5.788 -9.141 -5.060 1.00 94.12 85 SER A N 1
ATOM 681 C CA . SER A 1 85 ? -5.136 -7.827 -5.157 1.00 94.12 85 SER A CA 1
ATOM 682 C C . SER A 1 85 ? -3.860 -7.721 -4.315 1.00 94.12 85 SER A C 1
ATOM 684 O O . SER A 1 85 ? -2.987 -6.932 -4.656 1.00 94.12 85 SER A O 1
ATOM 686 N N . ILE A 1 86 ? -3.728 -8.518 -3.248 1.00 94.56 86 ILE A N 1
ATOM 687 C CA . ILE A 1 86 ? -2.504 -8.619 -2.435 1.00 94.56 86 ILE A CA 1
ATOM 688 C C . ILE A 1 86 ? -1.551 -9.671 -3.023 1.00 94.56 86 ILE A C 1
ATOM 690 O O . ILE A 1 86 ? -0.364 -9.411 -3.218 1.00 94.56 86 ILE A O 1
ATOM 694 N N . LEU A 1 87 ? -2.066 -10.861 -3.342 1.00 93.94 87 LEU A N 1
ATOM 695 C CA . LEU A 1 87 ? -1.259 -12.000 -3.778 1.00 93.94 87 LEU A CA 1
ATOM 696 C C . LEU A 1 87 ? -0.581 -11.767 -5.127 1.00 93.94 87 LEU A C 1
ATOM 698 O O . LEU A 1 87 ? 0.575 -12.156 -5.287 1.00 93.94 87 LEU A O 1
ATOM 702 N N . VAL A 1 88 ? -1.260 -11.142 -6.092 1.00 92.00 88 VAL A N 1
ATOM 703 C CA . VAL A 1 88 ? -0.701 -10.928 -7.436 1.00 92.00 88 VAL A CA 1
ATOM 704 C C . VAL A 1 88 ? 0.543 -10.027 -7.387 1.00 92.00 88 VAL A C 1
ATOM 706 O O . VAL A 1 88 ? 1.587 -10.459 -7.879 1.00 92.00 88 VAL A O 1
ATOM 709 N N . PRO A 1 89 ? 0.521 -8.840 -6.746 1.00 89.94 89 PRO A N 1
ATOM 710 C CA . PRO A 1 89 ? 1.728 -8.031 -6.581 1.00 89.94 89 PRO A CA 1
ATOM 711 C C . PRO A 1 89 ? 2.818 -8.694 -5.733 1.00 89.94 89 PRO A C 1
ATOM 713 O O . PRO A 1 89 ? 4.002 -8.519 -6.032 1.00 89.94 89 PRO A O 1
ATOM 716 N N . MET A 1 90 ? 2.438 -9.467 -4.704 1.00 91.88 90 MET A N 1
ATOM 717 C CA . MET A 1 90 ? 3.392 -10.205 -3.866 1.00 91.88 90 MET A CA 1
ATOM 718 C C . MET A 1 90 ? 4.085 -11.327 -4.632 1.00 91.88 90 MET A C 1
ATOM 720 O O . MET A 1 90 ? 5.226 -11.648 -4.309 1.00 91.88 90 MET A O 1
ATOM 724 N N . SER A 1 91 ? 3.431 -11.894 -5.652 1.00 91.25 91 SER A N 1
ATOM 725 C CA . SER A 1 91 ? 3.953 -12.979 -6.496 1.00 91.25 91 SER A CA 1
ATOM 726 C C . SER A 1 91 ? 5.002 -12.492 -7.507 1.00 91.25 91 SER A C 1
ATOM 728 O O . SER A 1 91 ? 5.056 -12.916 -8.664 1.00 91.25 91 SER A O 1
ATOM 730 N N . THR A 1 92 ? 5.842 -11.558 -7.069 1.00 88.38 92 THR A N 1
ATOM 731 C CA . THR A 1 92 ? 6.979 -11.030 -7.811 1.00 88.38 92 THR A CA 1
ATOM 732 C C . THR A 1 92 ? 8.206 -10.986 -6.903 1.00 88.38 92 THR A C 1
ATOM 734 O O . THR A 1 92 ? 8.106 -11.070 -5.685 1.00 88.38 92 THR A O 1
ATOM 737 N N . SER A 1 93 ? 9.400 -10.871 -7.467 1.00 85.69 93 SER A N 1
ATOM 738 C CA . SER A 1 93 ? 10.661 -10.891 -6.712 1.00 85.69 93 SER A CA 1
ATOM 739 C C . SER A 1 93 ? 10.896 -9.684 -5.788 1.00 85.69 93 SER A C 1
ATOM 741 O O . SER A 1 93 ? 11.883 -9.672 -5.049 1.00 85.69 93 SER A O 1
ATOM 743 N N . ASN A 1 94 ? 10.035 -8.660 -5.799 1.00 86.06 94 ASN A N 1
ATOM 744 C CA . ASN A 1 94 ? 10.134 -7.494 -4.919 1.00 86.06 94 ASN A CA 1
ATOM 745 C C . ASN A 1 94 ? 8.751 -6.915 -4.555 1.00 86.06 94 ASN A C 1
ATOM 747 O O . ASN A 1 94 ? 7.783 -7.104 -5.283 1.00 86.06 94 ASN A O 1
ATOM 751 N N . LEU A 1 95 ? 8.666 -6.194 -3.432 1.00 85.88 95 LEU A N 1
ATOM 752 C CA . LEU A 1 95 ? 7.428 -5.565 -2.940 1.00 85.88 95 LEU A CA 1
ATOM 753 C C . LEU A 1 95 ? 7.145 -4.193 -3.565 1.00 85.88 95 LEU A C 1
ATOM 755 O O . LEU A 1 95 ? 6.384 -3.429 -3.002 1.00 85.88 95 LEU A O 1
ATOM 759 N N . MET A 1 96 ? 7.762 -3.837 -4.690 1.00 84.44 96 MET A N 1
ATOM 760 C CA . MET A 1 96 ? 7.663 -2.471 -5.206 1.00 84.44 96 MET A CA 1
ATOM 761 C C . MET A 1 96 ? 6.204 -2.065 -5.478 1.00 84.44 96 MET A C 1
ATOM 763 O O . MET A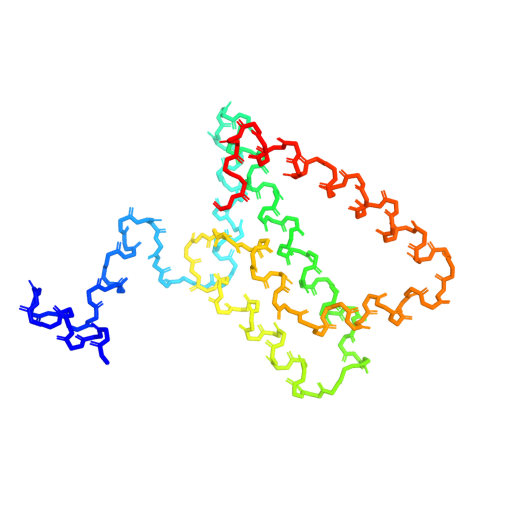 1 96 ? 5.483 -2.767 -6.209 1.00 84.44 96 MET A O 1
ATOM 767 N N . SER A 1 97 ? 5.837 -0.896 -4.946 1.00 87.25 97 SER A N 1
ATOM 768 C CA . SER A 1 97 ? 4.550 -0.208 -5.082 1.00 87.25 97 SER A CA 1
ATOM 769 C C . SER A 1 97 ? 3.387 -0.779 -4.253 1.00 87.25 97 SER A C 1
ATOM 771 O O . SER A 1 97 ? 2.224 -0.541 -4.592 1.00 87.25 97 SER A O 1
ATOM 773 N N . MET A 1 98 ? 3.644 -1.489 -3.152 1.00 90.88 98 MET A N 1
ATOM 774 C CA . MET A 1 98 ? 2.593 -1.985 -2.248 1.00 90.88 98 MET A CA 1
ATOM 775 C C . MET A 1 98 ? 1.709 -0.884 -1.643 1.00 90.88 98 MET A C 1
ATOM 777 O O . MET A 1 98 ? 0.488 -1.060 -1.674 1.00 90.88 98 MET A O 1
ATOM 781 N N . PRO A 1 99 ? 2.231 0.276 -1.185 1.00 90.12 99 PRO A N 1
ATOM 782 C CA . PRO A 1 99 ? 1.402 1.399 -0.758 1.00 90.12 99 PRO A CA 1
ATOM 783 C C . PRO A 1 99 ? 0.419 1.844 -1.842 1.00 90.12 99 PRO A C 1
ATOM 785 O O . PRO A 1 99 ? -0.736 2.140 -1.547 1.00 90.12 99 PRO A O 1
ATOM 788 N N . ARG A 1 100 ? 0.834 1.824 -3.116 1.00 88.44 100 ARG A N 1
ATOM 789 C CA . ARG A 1 100 ? -0.039 2.183 -4.241 1.00 88.44 100 ARG A CA 1
ATOM 790 C C . ARG A 1 100 ? -1.165 1.174 -4.429 1.00 88.44 100 ARG A C 1
ATOM 792 O O . ARG A 1 100 ? -2.292 1.569 -4.716 1.00 88.44 100 ARG A O 1
ATOM 799 N N . PHE A 1 101 ? -0.877 -0.117 -4.279 1.00 91.81 101 PHE A N 1
ATOM 800 C CA . PHE A 1 101 ? -1.915 -1.143 -4.354 1.00 91.81 101 PHE A CA 1
ATOM 801 C C . PHE A 1 101 ? -2.914 -1.004 -3.203 1.00 91.81 101 PHE A C 1
ATOM 803 O O . PHE A 1 101 ? -4.116 -1.077 -3.454 1.00 91.81 101 PHE A O 1
ATOM 810 N N . ALA A 1 102 ? -2.454 -0.686 -1.987 1.00 92.38 102 ALA A N 1
ATOM 811 C CA . ALA A 1 102 ? -3.321 -0.447 -0.829 1.00 92.38 102 ALA A CA 1
ATOM 812 C C . ALA A 1 102 ? -4.403 0.620 -1.092 1.00 92.38 102 ALA A C 1
ATOM 814 O O . ALA A 1 102 ? -5.534 0.471 -0.633 1.00 92.38 102 ALA A O 1
ATOM 815 N N . LEU A 1 103 ? -4.105 1.654 -1.889 1.00 90.94 103 LEU A N 1
ATOM 816 C CA . LEU A 1 103 ? -5.057 2.728 -2.207 1.00 90.94 103 LEU A CA 1
ATOM 817 C C . LEU A 1 103 ? -6.305 2.251 -2.967 1.00 90.94 103 LEU A C 1
ATOM 819 O O . LEU A 1 103 ? -7.371 2.841 -2.815 1.00 90.94 103 LEU A O 1
ATOM 823 N N . VAL A 1 104 ? -6.202 1.189 -3.774 1.00 92.56 104 VAL A N 1
ATOM 824 C CA . VAL A 1 104 ? -7.328 0.665 -4.577 1.00 92.56 104 VAL A CA 1
ATOM 825 C C . VAL A 1 104 ? -8.060 -0.505 -3.906 1.00 92.56 104 VAL A C 1
ATOM 827 O O . VAL A 1 104 ? -9.047 -1.035 -4.430 1.00 92.56 104 VAL A O 1
ATOM 830 N N . LEU A 1 105 ? -7.612 -0.914 -2.718 1.00 94.50 105 LEU A N 1
ATOM 831 C CA . LEU A 1 105 ? -8.188 -2.002 -1.933 1.00 94.50 105 LEU A CA 1
ATOM 832 C C . LEU A 1 105 ? -9.409 -1.531 -1.127 1.00 94.50 105 LEU A C 1
ATOM 834 O O . LEU A 1 105 ? -9.413 -1.534 0.100 1.00 94.50 105 LEU A O 1
ATOM 838 N N . PHE A 1 106 ? -10.498 -1.177 -1.816 1.00 94.50 106 PHE A N 1
ATOM 839 C CA . PHE A 1 106 ? -11.726 -0.683 -1.175 1.00 94.50 106 PHE A CA 1
ATOM 840 C C . PHE A 1 106 ? -12.257 -1.538 0.005 1.00 94.50 106 PHE A C 1
ATOM 842 O O . PHE A 1 106 ? -12.721 -0.935 0.978 1.00 94.50 106 PHE A O 1
ATOM 849 N N . PRO A 1 107 ? -12.191 -2.896 0.016 1.00 95.31 107 PRO A N 1
ATOM 850 C CA . PRO A 1 107 ? -12.708 -3.671 1.145 1.00 95.31 107 PRO A CA 1
ATOM 851 C C . PRO A 1 107 ? -11.918 -3.429 2.430 1.00 95.31 107 PRO A C 1
ATOM 853 O O . PRO A 1 107 ? -12.486 -3.512 3.515 1.00 95.31 107 PRO A O 1
ATOM 856 N N . MET A 1 108 ? -10.633 -3.083 2.310 1.00 95.88 108 MET A N 1
ATOM 857 C CA . MET A 1 108 ? -9.792 -2.711 3.441 1.00 95.88 108 MET A CA 1
ATOM 858 C C . MET A 1 108 ? -10.369 -1.487 4.154 1.00 95.88 108 MET A C 1
ATOM 860 O O . MET A 1 108 ? -10.585 -1.521 5.363 1.00 95.88 108 MET A O 1
ATOM 864 N N . PHE A 1 109 ? -10.697 -0.433 3.402 1.00 95.00 109 PHE A N 1
ATOM 865 C CA . PHE A 1 109 ? -11.304 0.778 3.954 1.00 95.00 109 PHE A CA 1
ATOM 866 C C . PHE A 1 109 ? -12.704 0.519 4.518 1.00 95.00 109 PHE A C 1
ATOM 868 O O . PHE A 1 109 ? -13.057 1.083 5.550 1.00 95.00 109 PHE A O 1
ATOM 875 N N . ALA A 1 110 ? -13.478 -0.380 3.903 1.00 95.00 110 ALA A N 1
ATOM 876 C CA . ALA A 1 110 ? -14.775 -0.790 4.439 1.00 95.00 110 ALA A CA 1
ATOM 877 C C . ALA A 1 110 ? -14.646 -1.496 5.803 1.00 95.00 110 ALA A C 1
ATOM 879 O O . ALA A 1 110 ? -15.422 -1.207 6.713 1.00 95.00 110 ALA A O 1
ATOM 880 N N . ILE A 1 111 ? -13.656 -2.382 5.972 1.00 96.38 111 ILE A N 1
ATOM 881 C CA . ILE A 1 111 ? -13.365 -3.026 7.262 1.00 96.38 111 ILE A CA 1
ATOM 882 C C . ILE A 1 111 ? -12.933 -1.983 8.297 1.00 96.38 111 ILE A C 1
ATOM 884 O O . ILE A 1 111 ? -13.480 -1.956 9.399 1.00 96.38 111 ILE A O 1
ATOM 888 N N . LEU A 1 112 ? -11.989 -1.107 7.939 1.00 95.75 112 LEU A N 1
ATOM 889 C CA . LEU A 1 112 ? -11.495 -0.062 8.838 1.00 95.75 112 LEU A CA 1
ATOM 890 C C . LEU A 1 112 ? -12.620 0.878 9.289 1.00 95.75 112 LEU A C 1
ATOM 892 O O . LEU A 1 112 ? -12.687 1.211 10.468 1.00 95.75 112 LEU A O 1
ATOM 896 N N . ALA A 1 113 ? -13.542 1.240 8.392 1.00 94.69 113 ALA A N 1
ATOM 897 C CA . ALA A 1 113 ? -14.715 2.046 8.727 1.00 94.69 113 ALA A CA 1
ATOM 898 C C . ALA A 1 113 ? -15.644 1.336 9.726 1.00 94.69 113 ALA A C 1
ATOM 900 O O . ALA A 1 113 ? -16.075 1.950 10.699 1.00 94.69 113 ALA A O 1
ATOM 901 N N . ARG A 1 114 ? -15.903 0.033 9.540 1.00 95.56 114 ARG A N 1
ATOM 902 C CA . ARG A 1 114 ? -16.698 -0.769 10.490 1.00 95.56 114 ARG A CA 1
ATOM 903 C C . ARG A 1 114 ? -16.034 -0.861 11.859 1.00 95.56 114 ARG A C 1
ATOM 905 O O . ARG A 1 114 ? -16.700 -0.731 12.878 1.00 95.56 114 ARG A O 1
ATOM 912 N N . TRP A 1 115 ? -14.722 -1.077 11.913 1.00 96.56 115 TRP A N 1
ATOM 913 C CA . TRP A 1 115 ? -14.001 -1.077 13.188 1.00 96.56 115 TRP A CA 1
ATOM 914 C C . TRP A 1 115 ? -13.979 0.309 13.840 1.00 96.56 115 TRP A C 1
ATOM 916 O O . TRP A 1 115 ? -14.079 0.408 15.064 1.00 96.56 115 TRP A O 1
ATOM 926 N N . GLY A 1 116 ? -13.923 1.363 13.025 1.00 96.94 116 GLY A N 1
ATOM 927 C CA . GLY A 1 116 ? -14.035 2.763 13.428 1.00 96.94 116 GLY A CA 1
ATOM 928 C C . GLY A 1 116 ? -15.399 3.164 14.001 1.00 96.94 116 GLY A C 1
ATOM 929 O O . GLY A 1 116 ? -15.504 4.225 14.604 1.00 96.94 116 GLY A O 1
ATOM 930 N N . GLU A 1 117 ? -16.435 2.320 13.934 1.00 96.19 117 GLU A N 1
ATOM 931 C CA . GLU A 1 117 ? -17.674 2.552 14.699 1.00 96.19 117 GLU A CA 1
ATOM 932 C C . GLU A 1 117 ? -17.395 2.630 16.213 1.00 96.19 117 GLU A C 1
ATOM 934 O O . GLU A 1 117 ? -18.129 3.275 16.962 1.00 96.19 117 GLU A O 1
ATOM 939 N N . ARG A 1 118 ? -16.297 2.012 16.675 1.00 97.31 118 ARG A N 1
ATOM 940 C CA . ARG A 1 118 ? -15.790 2.166 18.041 1.00 97.31 118 ARG A CA 1
ATOM 941 C C . ARG A 1 118 ? -14.937 3.439 18.134 1.00 97.31 118 ARG A C 1
ATOM 943 O O . ARG A 1 118 ? -13.874 3.484 17.509 1.00 97.31 118 ARG A O 1
ATOM 950 N N . PRO A 1 119 ? -15.299 4.421 18.986 1.00 96.25 119 PRO A N 1
ATOM 951 C CA . PRO A 1 119 ? -14.613 5.715 19.039 1.00 96.25 119 PRO A CA 1
ATOM 952 C C . PRO A 1 119 ? -13.103 5.616 19.272 1.00 96.25 119 PRO A C 1
ATOM 954 O O . PRO A 1 119 ? -12.328 6.330 18.644 1.00 96.25 119 PRO A O 1
ATOM 957 N N . TRP A 1 120 ? -12.662 4.695 20.134 1.00 97.44 120 TRP A N 1
ATOM 958 C CA . TRP A 1 120 ? -11.236 4.520 20.413 1.00 97.44 120 TRP A CA 1
ATOM 959 C C . TRP A 1 120 ? -10.463 3.980 19.199 1.00 97.44 120 TRP A C 1
ATOM 961 O O . TRP A 1 120 ? -9.347 4.426 18.953 1.00 97.44 120 TRP A O 1
ATOM 971 N N . VAL A 1 121 ? -11.058 3.078 18.407 1.00 96.50 121 VAL A N 1
ATOM 972 C CA . VAL A 1 121 ? -10.427 2.537 17.191 1.00 96.50 121 VAL A CA 1
ATOM 973 C C . VAL A 1 121 ? -10.344 3.617 16.123 1.00 96.50 121 VAL A C 1
ATOM 975 O O . VAL A 1 121 ? -9.299 3.781 15.502 1.00 96.50 121 VAL A O 1
ATOM 978 N N . ASN A 1 122 ? -11.414 4.393 15.944 1.00 97.06 122 ASN A N 1
ATOM 979 C CA . ASN A 1 122 ? -11.411 5.525 15.023 1.00 97.06 122 ASN A CA 1
ATOM 980 C C . ASN A 1 122 ? -10.326 6.543 15.382 1.00 97.06 122 ASN A C 1
ATOM 982 O O . ASN A 1 122 ? -9.567 6.966 14.516 1.00 97.06 122 ASN A O 1
ATOM 986 N N . ASN A 1 123 ? -10.202 6.883 16.667 1.00 96.75 123 ASN A N 1
ATOM 987 C CA . ASN A 1 123 ? -9.164 7.795 17.137 1.00 96.75 123 ASN A CA 1
ATOM 988 C C . ASN A 1 123 ? -7.762 7.252 16.850 1.00 96.75 123 ASN A C 1
ATOM 990 O O . ASN A 1 123 ? -6.906 8.018 16.427 1.00 96.75 123 ASN A O 1
ATOM 994 N N . VAL A 1 124 ? -7.532 5.945 17.017 1.00 96.25 124 VAL A N 1
ATOM 995 C CA . VAL A 1 124 ? -6.263 5.302 16.639 1.00 96.25 124 VAL A CA 1
ATOM 996 C C . VAL A 1 124 ? -6.025 5.420 15.131 1.00 96.25 124 VAL A C 1
ATOM 998 O O . VAL A 1 124 ? -4.968 5.892 14.723 1.00 96.25 124 VAL A O 1
ATOM 1001 N N . ILE A 1 125 ? -7.006 5.065 14.295 1.00 95.12 125 ILE A N 1
ATOM 1002 C CA . ILE A 1 125 ? -6.889 5.167 12.831 1.00 95.12 125 ILE A CA 1
ATOM 1003 C C . ILE A 1 125 ? -6.540 6.603 12.416 1.00 95.12 125 ILE A C 1
ATOM 1005 O O . ILE A 1 125 ? -5.617 6.800 11.627 1.00 95.12 125 ILE A O 1
ATOM 1009 N N . LEU A 1 126 ? -7.228 7.606 12.967 1.00 95.69 126 LEU A N 1
ATOM 1010 C CA . LEU A 1 126 ? -6.979 9.019 12.676 1.00 95.69 126 LEU A CA 1
ATOM 1011 C C . LEU A 1 126 ? -5.616 9.492 13.193 1.00 95.69 126 LEU A C 1
ATOM 1013 O O . LEU A 1 126 ? -4.896 10.172 12.462 1.00 95.69 126 LEU A O 1
ATOM 1017 N N . ALA A 1 127 ? -5.243 9.101 14.414 1.00 95.69 127 ALA A N 1
ATOM 1018 C CA . ALA A 1 127 ? -3.969 9.463 15.028 1.00 95.69 127 ALA A CA 1
ATOM 1019 C C . ALA A 1 127 ? -2.768 8.944 14.227 1.00 95.69 127 ALA A C 1
ATOM 1021 O O . ALA A 1 127 ? -1.738 9.607 14.203 1.00 95.69 127 ALA A O 1
ATOM 1022 N N . PHE A 1 128 ? -2.897 7.805 13.540 1.00 93.12 128 PHE A N 1
ATOM 1023 C CA . PHE A 1 128 ? -1.865 7.313 12.623 1.00 93.12 128 PHE A CA 1
ATOM 1024 C C . PHE A 1 128 ? -1.985 7.905 11.213 1.00 93.12 128 PHE A C 1
ATOM 1026 O O . PHE A 1 128 ? -0.976 8.262 10.607 1.00 93.12 128 PHE A O 1
ATOM 1033 N N . SER A 1 129 ? -3.202 8.036 10.681 1.00 93.31 129 SER A N 1
ATOM 1034 C CA . SER A 1 129 ? -3.411 8.440 9.283 1.00 93.31 129 SER A CA 1
ATOM 1035 C C . SER A 1 129 ? -3.086 9.912 9.032 1.00 93.31 129 SER A C 1
ATOM 1037 O O . SER A 1 129 ? -2.490 10.229 8.006 1.00 93.31 129 SER A O 1
ATOM 1039 N N . LEU A 1 130 ? -3.447 10.819 9.949 1.00 95.56 130 LEU A N 1
ATOM 1040 C CA . LEU A 1 130 ? -3.243 12.261 9.752 1.00 95.56 130 LEU A CA 1
ATOM 1041 C C . LEU A 1 130 ? -1.753 12.659 9.735 1.00 95.56 130 LEU A C 1
ATOM 1043 O O . LEU A 1 130 ? -1.357 13.377 8.814 1.00 95.56 130 LEU A O 1
ATOM 1047 N N . PRO A 1 131 ? -0.892 12.183 10.660 1.00 95.19 131 PRO A N 1
ATOM 1048 C CA . PRO A 1 131 ? 0.539 12.465 10.582 1.00 95.19 131 PRO A CA 1
ATOM 1049 C C . PRO A 1 131 ? 1.203 11.829 9.362 1.00 95.19 131 PRO A C 1
ATOM 1051 O O . PRO A 1 131 ? 2.038 12.473 8.733 1.00 95.19 131 PRO A O 1
ATOM 1054 N N . LEU A 1 132 ? 0.819 10.599 8.992 1.00 91.50 132 LEU A N 1
ATOM 1055 C CA . LEU A 1 132 ? 1.336 9.948 7.783 1.00 91.50 132 LEU A CA 1
ATOM 1056 C C . LEU A 1 132 ? 0.952 10.719 6.518 1.00 91.50 132 LEU A C 1
ATOM 1058 O O . LEU A 1 132 ? 1.791 10.895 5.640 1.00 91.50 132 LEU A O 1
ATOM 1062 N N . LEU A 1 133 ? -0.279 11.232 6.442 1.00 93.44 133 LEU A N 1
ATOM 1063 C CA . LEU A 1 133 ? -0.707 12.104 5.352 1.00 93.44 133 LEU A CA 1
ATOM 1064 C C . LEU A 1 133 ? 0.170 13.360 5.272 1.00 93.44 133 LEU A C 1
ATOM 1066 O O . LEU A 1 133 ? 0.650 13.698 4.191 1.00 93.44 133 LEU A O 1
ATOM 1070 N N . GLY A 1 134 ? 0.413 14.025 6.406 1.00 94.12 134 GLY A N 1
ATOM 1071 C CA . GLY A 1 134 ? 1.300 15.188 6.474 1.00 94.12 134 GLY A CA 1
ATOM 1072 C C . GLY A 1 134 ? 2.723 14.859 6.017 1.00 94.12 134 GLY A C 1
ATOM 1073 O O . GLY A 1 134 ? 3.260 15.540 5.147 1.00 94.12 134 GLY A O 1
ATOM 1074 N N . LEU A 1 135 ? 3.297 13.768 6.533 1.00 91.25 135 LEU A N 1
ATOM 1075 C CA . LEU A 1 135 ? 4.630 13.294 6.163 1.00 91.25 135 LEU A CA 1
ATOM 1076 C C . LEU A 1 135 ? 4.739 13.011 4.660 1.00 91.25 135 LEU A C 1
ATOM 1078 O O . LEU A 1 135 ? 5.642 13.529 4.010 1.00 91.25 135 LEU A O 1
ATOM 1082 N N . PHE A 1 136 ? 3.823 12.224 4.090 1.00 89.25 136 PHE A N 1
ATOM 1083 C CA . PHE A 1 136 ? 3.860 11.899 2.663 1.00 89.25 136 PHE A CA 1
ATOM 1084 C C . PHE A 1 136 ? 3.623 13.121 1.777 1.00 89.25 136 PHE A C 1
ATOM 1086 O O . PHE A 1 136 ? 4.207 13.203 0.701 1.00 89.25 136 PHE A O 1
ATOM 1093 N N . THR A 1 137 ? 2.832 14.093 2.236 1.00 92.25 137 THR A N 1
ATOM 1094 C CA . THR A 1 137 ? 2.636 15.361 1.519 1.00 92.25 137 THR A CA 1
ATOM 1095 C C . THR A 1 137 ? 3.928 16.177 1.468 1.00 92.25 137 THR A C 1
ATOM 1097 O O . THR A 1 137 ? 4.282 16.680 0.405 1.00 92.25 137 THR A O 1
ATOM 1100 N N . VAL A 1 138 ? 4.656 16.275 2.586 1.00 92.44 138 VAL A N 1
ATOM 1101 C CA . VAL A 1 138 ? 5.957 16.964 2.638 1.00 92.44 138 VAL A CA 1
ATOM 1102 C C . VAL A 1 138 ? 6.985 16.249 1.765 1.00 92.44 138 VAL A C 1
ATOM 1104 O O . VAL A 1 138 ? 7.602 16.881 0.917 1.00 92.44 138 VAL A O 1
ATOM 1107 N N . LEU A 1 139 ? 7.111 14.924 1.901 1.00 88.31 139 LEU A N 1
ATOM 1108 C CA . LEU A 1 139 ? 8.037 14.133 1.083 1.00 88.31 139 LEU A CA 1
ATOM 1109 C C . LEU A 1 139 ? 7.751 14.302 -0.415 1.00 88.31 139 LEU A C 1
ATOM 1111 O O . LEU A 1 139 ? 8.676 14.489 -1.200 1.00 88.31 139 LEU A O 1
ATOM 1115 N N . PHE A 1 140 ? 6.476 14.300 -0.803 1.00 87.38 140 PHE A N 1
ATOM 1116 C CA . PHE A 1 140 ? 6.075 14.557 -2.181 1.00 87.38 140 PHE A CA 1
ATOM 1117 C C . PHE A 1 140 ? 6.463 15.969 -2.651 1.00 87.38 140 PHE A C 1
ATOM 1119 O O . PHE A 1 140 ? 7.003 16.117 -3.746 1.00 87.38 140 PHE A O 1
ATOM 1126 N N . ALA A 1 141 ? 6.223 16.998 -1.831 1.00 92.12 141 ALA A N 1
ATOM 1127 C CA . ALA A 1 141 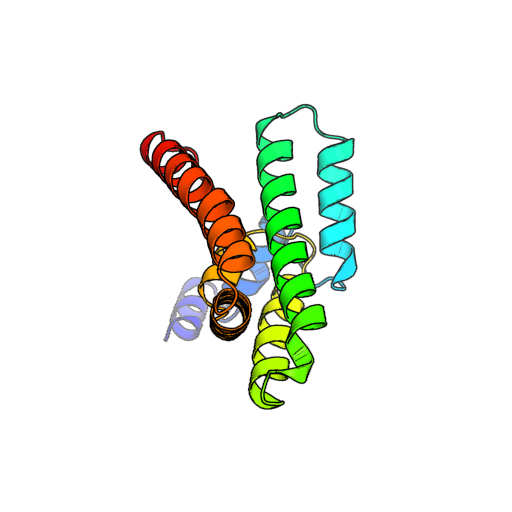? 6.570 18.384 -2.155 1.00 92.12 141 ALA A CA 1
ATOM 1128 C C . ALA A 1 141 ? 8.089 18.605 -2.291 1.00 92.12 141 ALA A C 1
ATOM 1130 O O . ALA A 1 141 ? 8.524 19.379 -3.143 1.00 92.12 141 ALA A O 1
ATOM 1131 N N . ASP A 1 142 ? 8.884 17.874 -1.510 1.00 89.75 142 ASP A N 1
ATOM 1132 C CA . ASP A 1 142 ? 10.351 17.898 -1.531 1.00 89.75 142 ASP A CA 1
ATOM 1133 C C . ASP A 1 142 ? 10.962 17.006 -2.630 1.00 89.75 142 ASP A C 1
ATOM 1135 O O . ASP A 1 142 ? 12.175 16.793 -2.659 1.00 89.75 142 ASP A O 1
ATOM 1139 N N . TRP A 1 143 ? 10.145 16.476 -3.549 1.00 82.25 143 TRP A N 1
ATOM 1140 C CA . TRP A 1 143 ? 10.566 15.571 -4.628 1.00 82.25 143 TRP A CA 1
ATOM 1141 C C . TRP A 1 143 ? 11.196 14.256 -4.145 1.00 82.25 143 TRP A C 1
ATOM 1143 O O . TRP A 1 143 ? 11.869 13.558 -4.915 1.00 82.25 143 TRP A O 1
ATOM 1153 N N . TYR A 1 144 ? 10.939 13.861 -2.895 1.00 76.19 144 TYR A N 1
ATOM 1154 C CA . TYR A 1 144 ? 11.192 12.495 -2.462 1.00 76.19 144 TYR A CA 1
ATOM 1155 C C . TYR A 1 144 ? 10.135 11.589 -3.093 1.00 76.19 144 TYR A C 1
ATOM 1157 O O . TYR A 1 144 ? 8.963 11.582 -2.717 1.00 76.19 144 TYR A O 1
ATOM 1165 N N . TRP A 1 145 ? 10.566 10.799 -4.076 1.00 63.34 145 TRP A N 1
ATOM 1166 C CA . TRP A 1 145 ? 9.735 9.786 -4.717 1.00 63.34 145 TRP A CA 1
ATOM 1167 C C . TRP A 1 145 ? 9.462 8.641 -3.738 1.00 63.34 145 TRP A C 1
ATOM 1169 O O . TRP A 1 145 ? 10.215 7.671 -3.653 1.00 63.34 145 TRP A O 1
ATOM 1179 N N . VAL A 1 146 ? 8.375 8.772 -2.980 1.00 54.25 146 VAL A N 1
ATOM 1180 C CA . VAL A 1 146 ? 7.753 7.679 -2.227 1.00 54.25 146 VAL A CA 1
ATOM 1181 C C . VAL A 1 146 ? 6.699 7.038 -3.139 1.00 54.25 146 VAL A C 1
ATOM 1183 O O . VAL A 1 146 ? 5.499 7.184 -2.917 1.00 54.25 146 VAL A O 1
ATOM 1186 N N . ALA A 1 147 ? 7.135 6.420 -4.242 1.00 45.84 147 ALA A N 1
ATOM 1187 C CA . ALA A 1 147 ? 6.263 5.716 -5.191 1.00 45.84 147 ALA A CA 1
ATOM 1188 C C . ALA A 1 147 ? 6.978 4.542 -5.872 1.00 45.84 147 ALA A C 1
ATOM 1190 O O . ALA A 1 147 ? 8.142 4.737 -6.290 1.00 45.84 147 ALA A O 1
#